Protein AF-A0A176QFT7-F1 (afdb_monomer)

Secondary structure (DSSP, 8-state):
------PPEEEEEEE--HHHHHHHHHHHHH-TT-EEEEETTEEEEEEESEEEEEHHHHHHHHTS---GGGHHHHEEEEESEEEEESSSEEEEE---

Nearest PDB structures (foldseek):
  2inn-assembly1_L  TM=9.434E-01  e=1.344E-09  Stutzerimonas stutzeri
  2bf2-assembly2_B  TM=7.824E-01  e=5.120E-09  Ectopseudomonas mendocina
  7s6s-assembly1_D  TM=7.762E-01  e=2.831E-07  Methylosinus trichosporium OB3b
  7m8r-assembly1_D  TM=7.684E-01  e=3.009E-07  Methylosinus trichosporium OB3b
  7s6t-assembly1_D  TM=7.656E-01  e=3.009E-07  Methylosinus trichosporium OB3b

Foldseek 3Di:
DDDPPQQDKKWFKWFDDPQCPLQVVLQCVQAVQWDWDDDVRIIIIIHGFKTKRFQVSSCVSNVHHDFQVCVVVGTPDIGADFPDDDRTMTMGGHDD

Mean predicted aligned error: 4.11 Å

Solvent-accessible surface area (backbone atoms only — not comparable to full-atom values): 5323 Å² total; per-residue (Å²): 131,85,79,79,76,79,65,58,66,12,36,41,30,30,48,56,44,83,85,35,46,22,49,55,54,23,36,47,68,67,29,84,75,44,48,79,45,83,49,98,60,31,35,36,41,37,15,66,41,46,40,47,42,49,28,69,48,27,21,65,55,59,73,45,93,61,57,51,74,58,49,69,77,39,49,76,48,71,44,62,39,78,79,44,78,52,79,58,39,35,32,30,23,65,87,132

Structure (mmCIF, N/CA/C/O backbone):
data_AF-A0A176QFT7-F1
#
_entry.id   AF-A0A176QFT7-F1
#
loop_
_atom_site.group_PDB
_atom_site.id
_atom_site.type_symbol
_atom_site.label_atom_id
_atom_site.label_alt_id
_atom_site.label_comp_id
_atom_site.label_asym_id
_atom_site.label_entity_id
_atom_site.label_seq_id
_atom_site.pdbx_PDB_ins_code
_atom_site.Cartn_x
_atom_site.Cartn_y
_atom_site.Cartn_z
_atom_site.occupancy
_atom_site.B_iso_or_equiv
_atom_site.auth_seq_id
_atom_site.auth_comp_id
_atom_site.auth_asym_id
_atom_site.auth_atom_id
_atom_site.pdbx_PDB_model_num
ATOM 1 N N . MET A 1 1 ? -26.924 8.223 20.549 1.00 41.34 1 MET A N 1
ATOM 2 C CA . MET A 1 1 ? -26.032 9.014 19.678 1.00 41.34 1 MET A CA 1
ATOM 3 C C . MET A 1 1 ? -24.800 8.157 19.495 1.00 41.34 1 MET A C 1
ATOM 5 O O . MET A 1 1 ? -24.197 7.825 20.503 1.00 41.34 1 MET A O 1
ATOM 9 N N . SER A 1 2 ? -24.549 7.657 18.288 1.00 40.44 2 SER A N 1
ATOM 10 C CA . SER A 1 2 ? -23.480 6.686 18.039 1.00 40.44 2 SER A CA 1
ATOM 11 C C . SER A 1 2 ? -22.121 7.330 18.306 1.00 40.44 2 SER A C 1
ATOM 13 O O . SER A 1 2 ? -21.826 8.377 17.733 1.00 40.44 2 SER A O 1
ATOM 15 N N . GLU A 1 3 ? -21.325 6.738 19.194 1.00 46.62 3 GLU A N 1
ATOM 16 C CA . GLU A 1 3 ? -19.905 7.060 19.320 1.00 46.62 3 GLU A CA 1
ATOM 17 C C . GLU A 1 3 ? -19.221 6.685 18.006 1.00 46.62 3 GLU A C 1
ATOM 19 O O . GLU A 1 3 ? -19.194 5.521 17.612 1.00 46.62 3 GLU A O 1
ATOM 24 N N . THR A 1 4 ? -18.703 7.678 17.290 1.00 51.50 4 THR A N 1
ATOM 25 C CA . THR A 1 4 ? -17.803 7.444 16.166 1.00 51.50 4 THR A CA 1
ATOM 26 C C . THR A 1 4 ? -16.498 6.921 16.757 1.00 51.50 4 THR A C 1
ATOM 28 O O . THR A 1 4 ? -15.664 7.706 17.206 1.00 51.50 4 THR A O 1
ATOM 31 N N . THR A 1 5 ? -16.324 5.601 16.836 1.00 58.22 5 THR A N 1
ATOM 32 C CA . THR A 1 5 ? -15.025 5.008 17.167 1.00 58.22 5 THR A CA 1
ATOM 33 C C . THR A 1 5 ? -14.032 5.493 16.115 1.00 58.22 5 THR A C 1
ATOM 35 O O . THR A 1 5 ? -14.113 5.110 14.951 1.00 58.22 5 THR A O 1
ATOM 38 N N . GLN A 1 6 ? -13.142 6.412 16.493 1.00 67.50 6 GLN A N 1
ATOM 39 C CA . GLN A 1 6 ? -12.097 6.903 15.604 1.00 67.50 6 GLN A CA 1
ATOM 40 C C . GLN A 1 6 ? -11.091 5.768 15.399 1.00 67.50 6 GLN A C 1
ATOM 42 O O . GLN A 1 6 ? -10.211 5.545 16.231 1.00 67.50 6 GLN A O 1
ATOM 47 N N . THR A 1 7 ? -11.255 5.022 14.309 1.00 83.62 7 THR A N 1
ATOM 48 C CA . THR A 1 7 ? -10.334 3.959 13.909 1.00 83.62 7 THR A CA 1
ATOM 49 C C . THR A 1 7 ? -8.956 4.563 13.673 1.00 83.62 7 THR A C 1
ATOM 51 O O . THR A 1 7 ? -8.789 5.454 12.836 1.00 83.62 7 THR A O 1
ATOM 54 N N . ARG A 1 8 ? -7.956 4.109 14.435 1.00 92.50 8 ARG A N 1
ATOM 55 C CA . ARG A 1 8 ? -6.575 4.572 14.269 1.00 92.50 8 ARG A CA 1
ATOM 56 C C . ARG A 1 8 ? -6.081 4.185 12.877 1.00 92.50 8 ARG A C 1
ATOM 58 O O . ARG A 1 8 ? -6.216 3.034 12.467 1.00 92.50 8 ARG A O 1
ATOM 65 N N . LYS A 1 9 ? -5.494 5.141 12.158 1.00 96.19 9 LYS A N 1
ATOM 66 C CA . LYS A 1 9 ? -4.909 4.887 10.838 1.00 96.19 9 LYS A CA 1
ATOM 67 C C . LYS A 1 9 ? -3.609 4.099 10.968 1.00 96.19 9 LYS A C 1
ATOM 69 O O . LYS A 1 9 ? -2.869 4.298 11.930 1.00 96.19 9 LYS A O 1
ATOM 74 N N . VAL A 1 10 ? -3.350 3.250 9.990 1.00 98.00 10 VAL A N 1
ATOM 75 C CA . VAL A 1 10 ? -2.058 2.613 9.709 1.00 98.00 10 VAL A CA 1
ATOM 76 C C . VAL A 1 10 ? -1.592 3.061 8.334 1.00 98.00 10 VAL A C 1
ATOM 78 O O . VAL A 1 10 ? -2.391 3.596 7.562 1.00 98.00 10 VAL A O 1
ATOM 81 N N . GLY A 1 11 ? -0.316 2.890 8.018 1.00 97.88 11 GLY A N 1
ATOM 82 C CA . GLY A 1 11 ? 0.172 3.347 6.731 1.00 97.88 11 GLY A CA 1
ATOM 83 C C . GLY A 1 11 ? 1.654 3.170 6.499 1.00 97.88 11 GLY A C 1
ATOM 84 O O . GLY A 1 11 ? 2.405 2.737 7.374 1.00 97.88 11 GLY A O 1
ATOM 85 N N . VAL A 1 12 ? 2.051 3.542 5.289 1.00 98.25 12 VAL A N 1
ATOM 86 C CA . VAL A 1 12 ? 3.413 3.424 4.773 1.00 98.25 12 VAL A CA 1
ATOM 87 C C . VAL A 1 12 ? 3.804 4.694 4.037 1.00 98.25 12 VAL A C 1
ATOM 89 O O . VA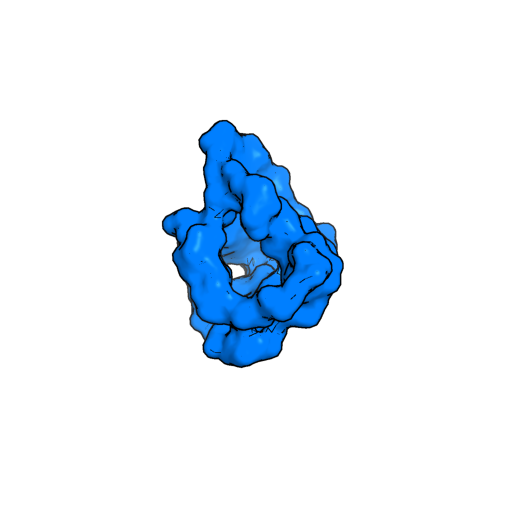L A 1 12 ? 2.985 5.329 3.374 1.00 98.25 12 VAL A O 1
ATOM 92 N N . ASP A 1 13 ? 5.075 5.047 4.153 1.00 98.31 13 ASP A N 1
ATOM 93 C CA . ASP A 1 13 ? 5.727 6.077 3.364 1.00 98.31 13 ASP A CA 1
ATOM 94 C C . ASP A 1 13 ? 6.630 5.394 2.350 1.00 98.31 13 ASP A C 1
ATOM 96 O O . ASP A 1 13 ? 7.556 4.678 2.729 1.00 98.31 13 ASP A O 1
ATOM 100 N N . ILE A 1 14 ? 6.383 5.627 1.069 1.00 98.06 14 ILE A N 1
ATOM 101 C CA . ILE A 1 14 ? 7.121 5.018 -0.034 1.00 98.06 14 ILE A CA 1
ATOM 102 C C . ILE A 1 14 ? 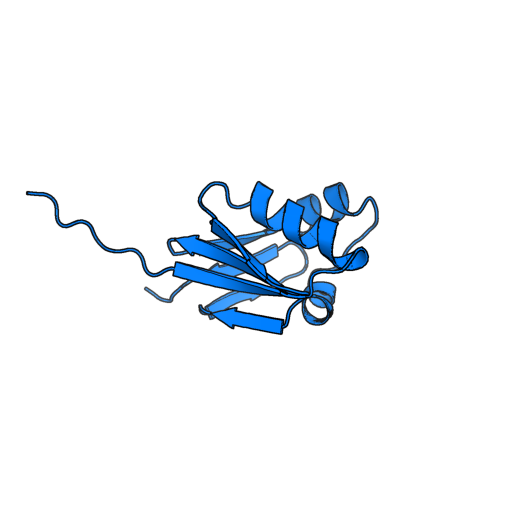7.875 6.113 -0.775 1.00 98.06 14 ILE A C 1
ATOM 104 O O . ILE A 1 14 ? 7.337 7.195 -1.022 1.00 98.06 14 ILE A O 1
ATOM 108 N N . GLN A 1 15 ? 9.126 5.840 -1.146 1.00 96.75 15 GLN A N 1
ATOM 109 C CA . GLN A 1 15 ? 9.871 6.750 -2.011 1.00 96.75 15 GLN A CA 1
ATOM 110 C C . GLN A 1 15 ? 9.167 6.851 -3.370 1.00 96.75 15 GLN A C 1
ATOM 112 O O . GLN A 1 15 ? 8.981 5.844 -4.054 1.00 96.75 15 GLN A O 1
ATOM 117 N N . GLU A 1 16 ? 8.818 8.063 -3.794 1.00 95.00 16 GLU A N 1
ATOM 118 C CA . GLU A 1 16 ? 8.186 8.292 -5.093 1.00 95.00 16 GLU A CA 1
ATOM 119 C C . GLU A 1 16 ? 9.240 8.179 -6.204 1.00 95.00 16 GLU A C 1
ATOM 121 O O . GLU A 1 16 ? 10.062 9.072 -6.411 1.00 95.00 16 GLU A O 1
ATOM 126 N N . SER A 1 17 ? 9.240 7.044 -6.902 1.00 94.62 17 SER A N 1
ATOM 127 C CA . SER A 1 17 ? 10.133 6.746 -8.024 1.00 94.62 17 SER A CA 1
ATOM 128 C C . SER A 1 17 ? 9.379 5.981 -9.113 1.00 94.62 17 SER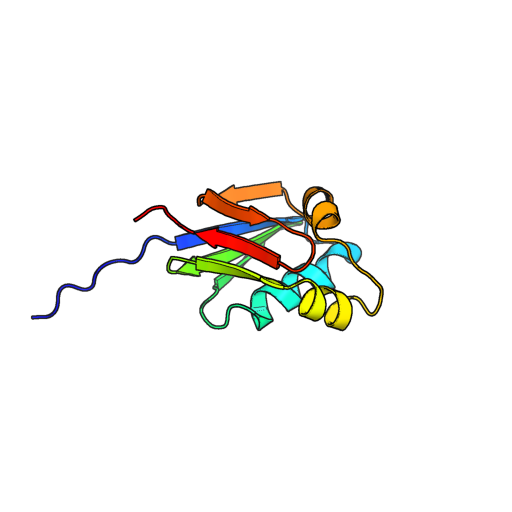 A C 1
ATOM 1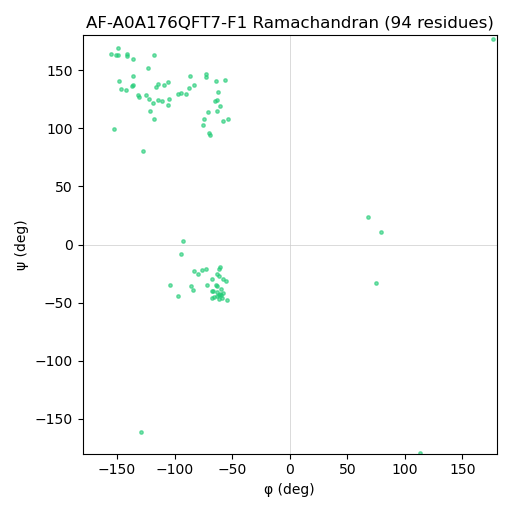30 O O . SER A 1 17 ? 8.306 5.433 -8.860 1.00 94.62 17 SER A O 1
ATOM 132 N N . GLU A 1 18 ? 9.931 5.915 -10.328 1.00 91.50 18 GLU A N 1
ATOM 133 C CA . GLU A 1 18 ? 9.325 5.125 -11.412 1.00 91.50 18 GLU A CA 1
ATOM 134 C C . GLU A 1 18 ? 9.201 3.641 -11.040 1.00 91.50 18 GLU A C 1
ATOM 136 O O . GLU A 1 18 ? 8.172 3.029 -11.308 1.00 91.50 18 GLU A O 1
ATOM 141 N N . ASN A 1 19 ? 10.196 3.093 -10.335 1.00 91.50 19 ASN A N 1
ATOM 142 C CA . ASN A 1 19 ? 10.200 1.693 -9.904 1.00 91.50 19 ASN A CA 1
ATOM 143 C C . ASN A 1 19 ? 9.124 1.390 -8.852 1.00 91.50 19 ASN A C 1
ATOM 145 O O . ASN A 1 19 ? 8.622 0.271 -8.800 1.00 91.50 19 ASN A O 1
ATOM 149 N N . ASN A 1 20 ? 8.765 2.376 -8.025 1.00 96.00 20 ASN A N 1
ATOM 150 C CA . ASN A 1 20 ? 7.807 2.192 -6.933 1.00 96.00 20 ASN A CA 1
ATOM 151 C C . ASN A 1 20 ? 6.374 2.566 -7.321 1.00 96.00 20 ASN A C 1
ATOM 153 O O . ASN A 1 20 ? 5.456 2.316 -6.544 1.00 96.00 20 ASN A O 1
ATOM 157 N N . ARG A 1 21 ? 6.155 3.154 -8.505 1.00 95.44 21 ARG A N 1
ATOM 158 C CA . ARG A 1 21 ? 4.818 3.596 -8.923 1.00 95.44 21 ARG A CA 1
ATOM 159 C C . ARG A 1 21 ? 3.824 2.434 -8.973 1.00 95.44 21 ARG A C 1
ATOM 161 O O . ARG A 1 21 ? 2.732 2.573 -8.439 1.00 95.44 21 ARG A O 1
ATOM 168 N N . GLY A 1 22 ? 4.232 1.282 -9.510 1.00 97.12 22 GLY A N 1
ATOM 169 C CA . GLY A 1 22 ? 3.380 0.088 -9.526 1.00 97.12 22 GLY A CA 1
ATOM 170 C C . GLY A 1 22 ? 3.039 -0.426 -8.123 1.00 97.12 22 GLY A C 1
ATOM 171 O O . GLY A 1 22 ? 1.906 -0.823 -7.880 1.00 97.12 22 GLY A O 1
ATOM 172 N N . VAL A 1 23 ? 3.975 -0.329 -7.171 1.00 97.88 23 VAL A N 1
ATOM 173 C CA . VAL A 1 23 ? 3.727 -0.685 -5.763 1.00 97.88 23 VAL A CA 1
ATOM 174 C C . VAL A 1 23 ? 2.707 0.270 -5.133 1.00 97.88 23 VAL A C 1
ATOM 176 O O . VAL A 1 23 ? 1.772 -0.178 -4.483 1.00 97.88 23 VAL A O 1
ATOM 179 N N . ILE A 1 24 ? 2.841 1.582 -5.352 1.00 98.00 24 ILE A N 1
ATOM 180 C CA . ILE A 1 24 ? 1.902 2.591 -4.828 1.00 98.00 24 ILE A CA 1
ATOM 181 C C . ILE A 1 24 ? 0.488 2.365 -5.385 1.00 98.00 24 ILE A C 1
ATOM 183 O O . ILE A 1 24 ? -0.471 2.339 -4.617 1.00 98.00 24 ILE A O 1
ATOM 187 N N . GLU A 1 25 ? 0.365 2.157 -6.698 1.00 97.94 25 GLU A N 1
ATOM 188 C CA . GLU A 1 25 ? -0.919 1.898 -7.365 1.00 97.94 25 GLU A CA 1
ATOM 189 C C . GLU A 1 25 ? -1.567 0.586 -6.905 1.00 97.94 25 GLU A C 1
ATOM 191 O O . GLU A 1 25 ? -2.792 0.497 -6.828 1.00 97.94 25 GLU A O 1
ATOM 196 N N . ALA A 1 26 ? -0.765 -0.438 -6.606 1.00 98.44 26 ALA A N 1
ATOM 197 C CA . ALA A 1 26 ? -1.267 -1.701 -6.076 1.00 98.44 26 ALA A CA 1
ATOM 198 C C . ALA A 1 26 ? -1.840 -1.526 -4.668 1.00 98.44 26 ALA A C 1
ATOM 200 O O . ALA A 1 26 ? -2.963 -1.946 -4.411 1.00 98.44 26 ALA A O 1
ATOM 201 N N . ILE A 1 27 ? -1.123 -0.822 -3.786 1.00 98.19 27 ILE A N 1
ATOM 202 C CA . ILE A 1 27 ? -1.594 -0.557 -2.421 1.00 98.19 27 ILE A CA 1
ATOM 203 C C . ILE A 1 27 ? -2.872 0.289 -2.442 1.00 98.19 27 ILE A C 1
ATOM 205 O O . ILE A 1 27 ? -3.792 0.021 -1.674 1.00 98.19 27 ILE A O 1
ATOM 209 N N . GLU A 1 28 ? -2.967 1.292 -3.315 1.00 98.00 28 GLU A N 1
ATOM 210 C CA . GLU A 1 28 ? -4.202 2.069 -3.483 1.00 98.00 28 GLU A CA 1
ATOM 211 C C . GLU A 1 28 ? -5.370 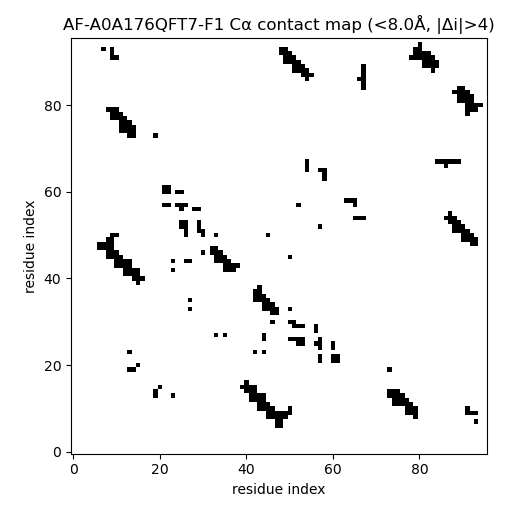1.188 -3.961 1.00 98.00 28 GLU A C 1
ATOM 213 O O . GLU A 1 28 ? -6.476 1.285 -3.431 1.00 98.00 28 GLU A O 1
ATOM 218 N N . ALA A 1 29 ? -5.126 0.291 -4.923 1.00 98.25 29 ALA A N 1
ATOM 219 C CA . ALA A 1 29 ? -6.147 -0.615 -5.444 1.00 98.25 29 ALA A CA 1
ATOM 220 C C . ALA A 1 29 ? -6.624 -1.643 -4.402 1.00 98.25 29 ALA A C 1
ATOM 222 O O . ALA A 1 29 ? -7.824 -1.908 -4.310 1.00 98.25 29 ALA A O 1
ATOM 223 N N . ASP A 1 30 ? -5.702 -2.185 -3.605 1.00 98.44 30 ASP A N 1
ATOM 224 C CA . ASP A 1 30 ? -5.989 -3.169 -2.556 1.00 98.44 30 ASP A CA 1
ATOM 225 C C . ASP A 1 30 ? -6.693 -2.545 -1.337 1.00 98.44 30 ASP A C 1
ATOM 227 O O . ASP A 1 30 ? -7.361 -3.246 -0.575 1.00 98.44 30 ASP A O 1
ATOM 231 N N . ASN A 1 31 ? -6.584 -1.223 -1.149 1.00 98.19 31 ASN A N 1
ATOM 232 C CA . ASN A 1 31 ? -7.132 -0.509 0.005 1.00 98.19 31 ASN A CA 1
ATOM 233 C C . ASN A 1 31 ? -8.005 0.679 -0.440 1.00 98.19 31 ASN A C 1
ATOM 235 O O . ASN A 1 31 ? -7.568 1.826 -0.353 1.00 98.19 31 ASN A O 1
ATOM 239 N N . PRO A 1 32 ? -9.273 0.453 -0.839 1.00 97.06 32 PRO A N 1
ATOM 240 C CA . PRO A 1 32 ? -10.147 1.508 -1.369 1.00 97.06 32 PRO A CA 1
ATOM 241 C C . PRO A 1 32 ? -10.434 2.673 -0.407 1.00 97.06 32 PRO A C 1
ATOM 243 O O . PRO A 1 32 ? -10.873 3.738 -0.837 1.00 97.06 32 PRO A O 1
ATOM 246 N N . GLU A 1 33 ? -10.233 2.468 0.897 1.00 96.50 33 GLU A N 1
ATOM 247 C CA . GLU A 1 33 ? -10.390 3.493 1.939 1.00 96.50 33 GLU A CA 1
ATOM 248 C C . GLU A 1 33 ? -9.077 4.228 2.264 1.00 96.50 33 GLU A C 1
ATOM 250 O O . GLU A 1 33 ? -9.040 5.048 3.186 1.00 96.50 33 GLU A O 1
ATOM 255 N N . ALA A 1 34 ? -7.986 3.924 1.557 1.00 97.50 34 ALA A N 1
ATOM 256 C CA . ALA A 1 34 ? -6.705 4.571 1.773 1.00 97.50 34 ALA A CA 1
ATOM 257 C C . ALA A 1 34 ? -6.699 6.014 1.252 1.00 97.50 34 ALA A C 1
ATOM 259 O O . ALA A 1 34 ? -7.265 6.351 0.215 1.00 97.50 34 ALA A O 1
ATOM 260 N N . GLU A 1 35 ? -5.997 6.875 1.977 1.00 97.88 35 GLU A N 1
ATOM 261 C CA . GLU A 1 35 ? -5.716 8.248 1.589 1.00 97.88 35 GLU A CA 1
ATOM 262 C C . GLU A 1 35 ? -4.257 8.361 1.140 1.00 97.88 35 GLU A C 1
ATOM 264 O O . GLU A 1 35 ? -3.338 8.025 1.897 1.00 97.88 35 GLU A O 1
ATOM 269 N N . LEU A 1 36 ? -4.046 8.879 -0.072 1.00 97.94 36 LEU A N 1
ATOM 270 C CA . LEU A 1 36 ? -2.723 9.150 -0.626 1.00 97.94 36 LEU A CA 1
ATOM 271 C C . LEU A 1 36 ? -2.356 10.622 -0.422 1.00 97.94 36 LEU A C 1
ATOM 273 O O . LEU A 1 36 ? -3.109 11.532 -0.768 1.00 97.94 36 LEU A O 1
ATOM 277 N N . THR A 1 37 ? -1.171 10.870 0.128 1.00 98.06 37 THR A N 1
ATOM 278 C CA . THR A 1 37 ? -0.591 12.211 0.259 1.00 98.06 37 THR A CA 1
ATOM 279 C C . THR A 1 37 ? 0.748 12.256 -0.462 1.00 98.06 37 THR A C 1
ATOM 281 O O . THR A 1 37 ? 1.708 11.613 -0.037 1.00 98.06 37 THR A O 1
ATOM 284 N N . HIS A 1 38 ? 0.826 13.054 -1.526 1.00 96.62 38 HIS A N 1
ATOM 285 C CA . HIS A 1 38 ? 2.062 13.263 -2.276 1.00 96.62 38 HIS A CA 1
ATOM 286 C C . HIS A 1 38 ? 2.877 14.406 -1.668 1.00 96.62 38 HIS A C 1
ATOM 288 O O . HIS A 1 38 ? 2.358 15.473 -1.338 1.00 96.62 38 HIS A O 1
ATOM 294 N N . SER A 1 39 ? 4.175 14.181 -1.528 1.00 95.19 39 SER A N 1
ATOM 295 C CA . SER A 1 39 ? 5.189 15.159 -1.138 1.00 95.19 39 SER A CA 1
ATOM 296 C C . SER A 1 39 ? 6.415 14.974 -2.037 1.00 95.19 39 SER A C 1
ATOM 298 O O . SER A 1 39 ? 6.571 13.908 -2.622 1.00 95.19 39 SER A O 1
ATOM 300 N N . PRO A 1 40 ? 7.307 15.971 -2.186 1.00 95.62 40 PRO A N 1
ATOM 301 C CA . PRO A 1 40 ? 8.451 15.846 -3.089 1.00 95.62 40 PRO A CA 1
ATOM 302 C C . PRO A 1 40 ? 9.301 14.590 -2.813 1.00 95.62 40 PRO A C 1
ATOM 304 O O . PRO A 1 40 ? 10.014 14.533 -1.811 1.00 95.62 40 PRO A O 1
ATOM 307 N N . GLY A 1 41 ? 9.226 13.597 -3.709 1.00 94.06 41 GLY A N 1
ATOM 308 C CA . GLY A 1 41 ? 9.967 12.333 -3.615 1.00 94.06 41 GLY A CA 1
ATOM 309 C C . GLY A 1 41 ? 9.382 11.295 -2.647 1.00 94.06 41 GLY A C 1
ATOM 310 O O . GLY A 1 41 ? 10.052 10.301 -2.364 1.00 94.06 41 GLY A O 1
ATOM 311 N N . LEU A 1 42 ? 8.167 11.500 -2.130 1.00 96.69 42 LEU A N 1
ATOM 312 C CA . LEU A 1 42 ? 7.542 10.628 -1.136 1.00 96.69 42 LEU A CA 1
ATOM 313 C C . LEU A 1 42 ? 6.023 10.561 -1.324 1.00 96.69 42 LEU A C 1
ATOM 315 O O . LEU A 1 42 ? 5.355 11.592 -1.396 1.00 96.69 42 LEU A O 1
ATOM 319 N N . VAL A 1 43 ? 5.465 9.356 -1.284 1.00 98.12 43 VAL A N 1
ATOM 320 C CA . VAL A 1 43 ? 4.019 9.144 -1.178 1.00 98.12 43 VAL A CA 1
ATOM 321 C C . VAL A 1 43 ? 3.718 8.479 0.153 1.00 98.12 43 VAL A C 1
ATOM 323 O O . VAL A 1 43 ? 4.254 7.417 0.461 1.00 98.12 43 VAL A O 1
ATOM 326 N N . ARG A 1 44 ? 2.850 9.109 0.944 1.00 98.44 44 ARG A N 1
ATOM 327 C CA . ARG A 1 44 ? 2.268 8.504 2.143 1.00 98.44 44 ARG A CA 1
ATOM 328 C C . ARG A 1 44 ? 0.925 7.885 1.793 1.00 98.44 44 ARG A C 1
ATOM 330 O O . ARG A 1 44 ? 0.076 8.578 1.238 1.00 98.44 44 ARG A O 1
ATOM 337 N N . ILE A 1 45 ? 0.723 6.632 2.184 1.00 98.44 45 ILE A N 1
ATOM 338 C CA . ILE A 1 45 ? -0.531 5.893 2.024 1.00 98.44 45 ILE A CA 1
ATOM 339 C C . ILE A 1 45 ? -1.036 5.523 3.414 1.00 98.44 45 ILE A C 1
ATOM 341 O O . ILE A 1 45 ? -0.315 4.879 4.177 1.00 98.44 45 ILE A O 1
ATOM 345 N N . ALA A 1 46 ? -2.248 5.952 3.767 1.00 98.12 46 ALA A N 1
ATOM 346 C CA . ALA A 1 46 ? -2.822 5.729 5.091 1.00 98.12 46 ALA A CA 1
ATOM 347 C C . ALA A 1 46 ? -4.240 5.160 5.005 1.00 98.12 46 ALA A C 1
ATOM 349 O O . ALA A 1 46 ? -5.104 5.780 4.396 1.00 98.12 46 ALA A O 1
ATOM 350 N N . ALA A 1 47 ? -4.502 4.042 5.677 1.00 97.38 47 ALA A N 1
ATOM 351 C CA . ALA A 1 47 ? -5.800 3.370 5.693 1.00 97.38 47 ALA A CA 1
ATOM 352 C C . ALA A 1 47 ? -6.337 3.212 7.131 1.00 97.38 47 ALA A C 1
ATOM 354 O O . ALA A 1 47 ? -5.555 3.165 8.092 1.00 97.38 47 ALA A O 1
ATOM 355 N N . PRO A 1 48 ? -7.667 3.168 7.334 1.00 95.88 48 PRO A N 1
ATOM 356 C CA . PRO A 1 48 ? -8.252 2.973 8.656 1.00 95.88 48 PRO A CA 1
ATOM 357 C C . PRO A 1 48 ? -8.041 1.534 9.154 1.00 95.88 48 PRO A C 1
ATOM 359 O O . PRO A 1 48 ? -8.617 0.589 8.630 1.00 95.88 48 PRO A O 1
ATOM 362 N N . GLY A 1 49 ? -7.255 1.360 10.220 1.00 93.69 49 GLY A N 1
ATOM 363 C CA . GLY A 1 49 ? -7.144 0.105 10.977 1.00 93.69 49 GLY A CA 1
ATOM 364 C C . GLY A 1 49 ? -6.336 -1.020 10.322 1.00 93.69 49 GLY A C 1
ATOM 365 O O . GLY A 1 49 ? -5.679 -1.761 11.052 1.00 93.69 49 GLY A O 1
ATOM 366 N N . ARG A 1 50 ? -6.344 -1.134 8.989 1.00 96.19 50 ARG A N 1
ATOM 367 C CA . ARG A 1 50 ? -5.629 -2.168 8.231 1.00 96.19 50 ARG A CA 1
ATOM 368 C C . ARG A 1 50 ? -5.173 -1.635 6.871 1.00 96.19 50 ARG A C 1
ATOM 370 O O . ARG A 1 50 ? -5.920 -0.912 6.223 1.00 96.19 50 ARG A O 1
ATOM 377 N N . LEU A 1 51 ? -3.972 -2.022 6.455 1.00 98.25 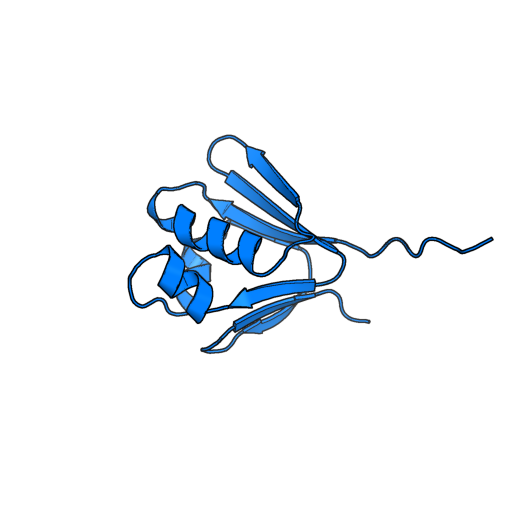51 LEU A N 1
ATOM 378 C CA . LEU A 1 51 ? -3.424 -1.815 5.118 1.00 98.25 51 LEU A CA 1
ATOM 379 C C . LEU A 1 51 ? -2.841 -3.140 4.619 1.00 98.25 51 LEU A C 1
ATOM 381 O O . LEU A 1 51 ? -2.069 -3.773 5.339 1.00 98.25 51 LEU A O 1
ATOM 385 N N . VAL A 1 52 ? -3.229 -3.556 3.418 1.00 98.25 52 VAL A N 1
ATOM 386 C CA . VAL A 1 52 ? -2.808 -4.817 2.789 1.00 98.25 52 VAL A CA 1
ATOM 387 C C . VAL A 1 52 ? -2.015 -4.517 1.521 1.00 98.25 52 VAL A C 1
ATOM 389 O O . VAL A 1 52 ? -2.411 -3.658 0.740 1.00 98.25 52 VAL A O 1
ATOM 392 N N . ILE A 1 53 ? -0.902 -5.210 1.311 1.00 98.31 53 ILE A N 1
ATOM 393 C CA . ILE A 1 53 ? -0.145 -5.189 0.059 1.00 98.31 53 ILE A CA 1
ATOM 394 C C . ILE A 1 53 ? -0.156 -6.612 -0.497 1.00 98.31 53 ILE A C 1
ATOM 396 O O . ILE A 1 53 ? 0.513 -7.477 0.067 1.00 98.31 53 ILE A O 1
ATOM 400 N N . GLN A 1 54 ? -0.904 -6.862 -1.573 1.00 98.50 54 GLN A N 1
ATOM 401 C CA . GLN A 1 54 ? -0.951 -8.186 -2.200 1.00 98.50 54 GLN A CA 1
ATOM 402 C C . GLN A 1 54 ? 0.123 -8.306 -3.282 1.00 98.50 54 GLN A C 1
ATOM 404 O O . GLN A 1 54 ? 0.195 -7.472 -4.189 1.00 98.50 54 GLN A O 1
ATOM 409 N N . GLN A 1 55 ? 0.920 -9.376 -3.237 1.00 98.44 55 GLN A N 1
ATOM 410 C CA . GLN A 1 55 ? 1.954 -9.654 -4.235 1.00 98.44 55 GLN A CA 1
ATOM 411 C C . GLN A 1 55 ? 1.371 -9.659 -5.655 1.00 98.44 55 GLN A C 1
ATOM 413 O O . GLN A 1 55 ? 1.875 -8.957 -6.530 1.00 98.44 55 GLN A O 1
ATOM 418 N N . ALA A 1 56 ? 0.254 -10.362 -5.864 1.00 98.50 56 ALA A N 1
ATOM 419 C CA . ALA A 1 56 ? -0.398 -10.474 -7.168 1.00 98.50 56 ALA A CA 1
ATOM 420 C C . ALA A 1 56 ? -0.800 -9.110 -7.764 1.00 98.50 56 ALA A C 1
ATOM 422 O O . ALA A 1 56 ? -0.590 -8.868 -8.955 1.00 98.50 56 ALA A O 1
ATOM 423 N N . THR A 1 57 ? -1.337 -8.197 -6.947 1.00 98.56 57 THR A N 1
ATOM 424 C CA . THR A 1 57 ? -1.702 -6.847 -7.403 1.00 98.56 57 THR A CA 1
ATOM 425 C C . THR A 1 57 ? -0.450 -6.047 -7.761 1.00 98.56 57 THR A C 1
ATOM 427 O O . THR A 1 57 ? -0.428 -5.346 -8.774 1.00 98.56 57 THR A O 1
ATOM 430 N N . VAL A 1 58 ? 0.622 -6.166 -6.971 1.00 98.19 58 VAL A N 1
ATOM 431 C CA . VAL A 1 58 ? 1.900 -5.502 -7.266 1.00 98.19 58 VAL A CA 1
ATOM 432 C C . VAL A 1 58 ? 2.502 -6.016 -8.577 1.00 98.19 58 VAL A C 1
ATOM 434 O O . VAL A 1 58 ? 2.917 -5.206 -9.407 1.00 98.19 58 VAL A O 1
ATOM 437 N N . GLU A 1 59 ? 2.501 -7.328 -8.815 1.00 98.31 59 GLU A N 1
ATOM 438 C CA . GLU A 1 59 ? 2.963 -7.923 -10.076 1.00 98.31 59 GLU A CA 1
ATOM 439 C C . GLU A 1 59 ? 2.148 -7.446 -11.281 1.00 98.31 59 GLU A C 1
ATOM 441 O O . GLU A 1 59 ? 2.725 -7.094 -12.314 1.00 98.31 59 GLU A O 1
ATOM 446 N N . GLU A 1 60 ? 0.818 -7.373 -11.149 1.00 98.38 60 GLU A N 1
ATOM 447 C CA . GLU A 1 60 ? -0.065 -6.853 -12.196 1.00 98.38 60 GLU A CA 1
ATOM 448 C C . GLU A 1 60 ? 0.302 -5.407 -12.560 1.00 98.38 60 GLU A C 1
ATOM 450 O O . GLU A 1 60 ? 0.431 -5.073 -13.741 1.00 98.38 60 GLU A O 1
ATOM 455 N N . LYS A 1 61 ? 0.518 -4.550 -11.553 1.00 98.00 61 LYS A N 1
ATOM 456 C CA . LYS A 1 61 ? 0.865 -3.136 -11.758 1.00 98.00 61 LYS A CA 1
ATOM 457 C C . LYS A 1 61 ? 2.286 -2.936 -12.278 1.00 98.00 61 LYS A C 1
ATOM 459 O O . LYS A 1 61 ? 2.522 -2.017 -13.061 1.00 98.00 61 LYS A O 1
ATOM 464 N N . LEU A 1 62 ? 3.237 -3.769 -11.858 1.00 96.38 62 LEU A N 1
ATOM 465 C CA . LEU A 1 62 ? 4.627 -3.697 -12.311 1.00 96.38 62 LEU A CA 1
ATOM 466 C C . LEU A 1 62 ? 4.845 -4.344 -13.685 1.00 96.38 62 LEU A C 1
ATOM 468 O O . LEU A 1 62 ? 5.805 -3.994 -14.374 1.00 96.38 62 LEU A O 1
ATOM 472 N N . GLY A 1 63 ? 4.000 -5.298 -14.082 1.00 96.81 63 GLY A N 1
ATOM 473 C CA . GLY A 1 63 ? 4.176 -6.082 -15.305 1.00 96.81 63 GLY A CA 1
ATOM 474 C C . GLY A 1 63 ? 5.382 -7.029 -15.259 1.00 96.81 63 GLY A C 1
ATOM 475 O O . GLY A 1 63 ? 5.928 -7.382 -16.308 1.00 96.81 63 GLY A O 1
ATOM 476 N N . ARG A 1 64 ? 5.831 -7.416 -14.059 1.00 96.62 64 ARG A N 1
ATOM 477 C CA . ARG A 1 64 ? 6.934 -8.359 -13.826 1.00 96.62 64 ARG A CA 1
ATOM 478 C C . ARG A 1 64 ? 6.731 -9.117 -12.509 1.00 96.62 64 ARG A C 1
ATOM 480 O O . ARG A 1 64 ? 6.003 -8.604 -11.662 1.00 96.62 64 ARG A O 1
ATOM 487 N N . PRO A 1 65 ? 7.435 -10.247 -12.305 1.00 97.44 65 PRO A N 1
ATOM 488 C CA . PRO A 1 65 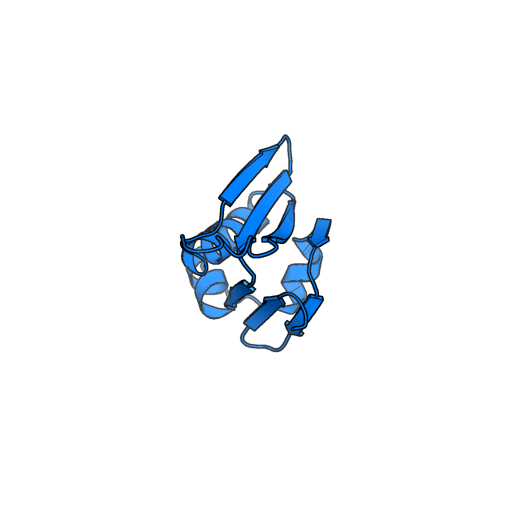? 7.477 -10.891 -11.003 1.00 97.44 65 PRO A CA 1
ATOM 489 C C . PRO A 1 65 ? 7.975 -9.940 -9.918 1.00 97.44 65 PRO A C 1
ATOM 491 O O . PRO A 1 65 ? 8.890 -9.136 -10.168 1.00 97.44 65 PRO A O 1
ATOM 494 N N . TRP A 1 66 ? 7.376 -10.048 -8.742 1.00 97.44 66 TRP A N 1
ATOM 495 C CA . TRP A 1 66 ? 7.691 -9.236 -7.579 1.00 97.44 66 TRP A CA 1
ATOM 496 C C . TRP A 1 66 ? 7.603 -10.080 -6.316 1.00 97.44 66 TRP A C 1
ATOM 498 O O . TRP A 1 66 ? 6.637 -10.801 -6.092 1.00 97.44 66 TRP A O 1
ATOM 508 N N . GLU A 1 67 ? 8.619 -9.970 -5.476 1.00 97.44 67 GLU A N 1
ATOM 509 C CA . GLU A 1 67 ? 8.681 -10.689 -4.208 1.00 97.44 67 GLU A CA 1
ATOM 510 C C . GLU A 1 67 ? 8.407 -9.719 -3.057 1.00 97.44 67 GLU A C 1
ATOM 512 O O . GLU A 1 67 ? 8.934 -8.603 -3.048 1.00 97.44 67 GLU A O 1
ATOM 517 N N . THR A 1 68 ? 7.652 -10.131 -2.037 1.00 97.00 68 THR A N 1
ATOM 518 C CA . THR A 1 68 ? 7.256 -9.233 -0.934 1.00 97.00 68 THR A CA 1
ATOM 519 C C . THR A 1 68 ? 8.445 -8.607 -0.206 1.00 97.00 68 THR A C 1
ATOM 521 O O . THR A 1 68 ? 8.369 -7.470 0.257 1.00 97.00 68 THR A O 1
ATOM 524 N N . HIS A 1 69 ? 9.594 -9.284 -0.145 1.00 96.31 69 HIS A N 1
ATOM 525 C CA . HIS A 1 69 ? 10.818 -8.727 0.435 1.00 96.31 69 HIS A CA 1
ATOM 526 C C . HIS A 1 69 ? 11.344 -7.491 -0.321 1.00 96.31 69 HIS A C 1
ATOM 528 O O . HIS A 1 69 ? 11.997 -6.641 0.288 1.00 96.31 69 HIS A O 1
ATOM 534 N N . GLU A 1 70 ? 11.032 -7.335 -1.616 1.00 96.31 70 GLU A N 1
ATOM 535 C CA . GLU A 1 70 ? 11.378 -6.139 -2.394 1.00 96.31 70 GLU A CA 1
ATOM 536 C C . GLU A 1 70 ? 10.713 -4.876 -1.828 1.00 96.31 70 GLU A C 1
ATOM 538 O O . GLU A 1 70 ? 11.220 -3.769 -2.027 1.00 96.31 70 GLU A O 1
ATOM 543 N N . PHE A 1 71 ? 9.632 -5.023 -1.052 1.00 96.19 71 PHE A N 1
ATOM 544 C CA . PHE A 1 71 ? 8.984 -3.920 -0.347 1.00 96.19 71 PHE A CA 1
ATOM 545 C C . PHE A 1 71 ? 9.949 -3.139 0.561 1.00 96.19 71 PHE A C 1
ATOM 547 O O . PHE A 1 71 ? 9.832 -1.919 0.684 1.00 96.19 71 PHE A O 1
ATOM 554 N N . GLN A 1 72 ? 10.966 -3.803 1.125 1.00 94.19 72 GLN A N 1
ATOM 555 C CA . GLN A 1 72 ? 12.001 -3.167 1.954 1.00 94.19 72 GLN A CA 1
ATOM 556 C C . GLN A 1 72 ? 12.812 -2.108 1.197 1.00 94.19 72 GLN A C 1
ATOM 558 O O . GLN A 1 72 ? 13.337 -1.184 1.813 1.00 94.19 72 GLN A O 1
ATOM 563 N N . MET A 1 73 ? 12.922 -2.233 -0.128 1.00 93.69 73 MET A N 1
ATOM 564 C CA . MET A 1 73 ? 13.614 -1.254 -0.971 1.00 93.69 73 MET A CA 1
ATOM 565 C C . MET A 1 73 ? 12.720 -0.065 -1.339 1.00 93.69 73 MET A C 1
ATOM 567 O O . MET A 1 73 ? 13.230 1.003 -1.673 1.00 93.69 73 MET A O 1
ATOM 571 N N . ALA A 1 74 ? 11.398 -0.245 -1.297 1.00 93.31 74 ALA A N 1
ATOM 572 C CA . ALA A 1 74 ? 10.431 0.789 -1.645 1.00 93.31 74 ALA A CA 1
ATOM 573 C C . ALA A 1 74 ? 10.105 1.707 -0.454 1.00 93.31 74 ALA A C 1
ATOM 575 O O . ALA A 1 74 ? 9.886 2.911 -0.629 1.00 93.31 74 ALA A O 1
ATOM 576 N N . ILE A 1 75 ? 10.061 1.138 0.754 1.00 95.50 75 ILE A N 1
ATOM 577 C CA . ILE A 1 75 ? 9.566 1.816 1.949 1.00 95.50 75 ILE A CA 1
ATOM 578 C C . ILE A 1 75 ? 10.618 2.709 2.625 1.00 95.50 75 ILE A C 1
ATOM 580 O O . ILE A 1 75 ? 11.774 2.338 2.810 1.00 95.50 75 ILE A O 1
ATOM 584 N N . VAL A 1 76 ? 10.187 3.895 3.048 1.00 97.00 76 VAL A N 1
ATOM 585 C CA . VAL A 1 76 ? 10.953 4.839 3.875 1.00 97.00 76 VAL A CA 1
ATOM 586 C C . VAL A 1 76 ? 10.577 4.694 5.348 1.00 97.00 76 VAL A C 1
ATOM 588 O O . VAL A 1 76 ? 11.447 4.694 6.217 1.00 97.00 76 VAL A O 1
ATOM 591 N N . SER A 1 77 ? 9.280 4.593 5.646 1.00 97.25 77 SER A N 1
ATOM 592 C CA . SER A 1 77 ? 8.765 4.403 7.005 1.00 97.25 77 SER A CA 1
ATOM 593 C C . SER A 1 77 ? 7.382 3.740 6.989 1.00 97.25 77 SER A C 1
ATOM 595 O O . SER A 1 77 ? 6.723 3.710 5.952 1.00 97.25 77 SER A O 1
ATOM 597 N N . TYR A 1 78 ? 6.926 3.216 8.127 1.00 97.31 78 TYR A N 1
ATOM 598 C CA . TYR A 1 78 ? 5.541 2.776 8.322 1.00 97.31 78 TYR A CA 1
ATOM 599 C C . TYR A 1 78 ? 5.051 3.126 9.726 1.00 97.31 78 TYR A C 1
ATOM 601 O O . TYR A 1 78 ? 5.845 3.381 10.634 1.00 97.31 78 TYR A O 1
ATOM 609 N N . PHE A 1 79 ? 3.734 3.126 9.906 1.00 96.31 79 PHE A N 1
ATOM 610 C CA . PHE A 1 79 ? 3.084 3.260 11.205 1.00 96.31 79 PHE A CA 1
ATOM 611 C C . PHE A 1 79 ? 1.921 2.271 11.320 1.00 96.31 79 PHE A C 1
ATOM 613 O O . PHE A 1 79 ? 1.140 2.089 10.388 1.00 96.31 79 PHE A O 1
ATOM 620 N N . GLY A 1 80 ? 1.821 1.629 12.480 1.00 95.12 80 GLY A N 1
ATOM 621 C CA . GLY A 1 80 ? 1.099 0.368 12.650 1.00 95.12 80 GLY A CA 1
ATOM 622 C C . GLY A 1 80 ? 2.080 -0.750 12.991 1.00 95.12 80 GLY A C 1
ATOM 623 O O . GLY A 1 80 ? 3.284 -0.511 13.098 1.00 95.12 80 GLY A O 1
ATOM 624 N N . HIS A 1 81 ? 1.570 -1.961 13.170 1.00 96.00 81 HIS A N 1
ATOM 625 C CA . HIS A 1 81 ? 2.368 -3.169 13.336 1.00 96.00 81 HIS A CA 1
ATOM 626 C C . HIS A 1 81 ? 2.236 -4.034 12.087 1.00 96.00 81 HIS A C 1
ATOM 628 O O . HIS A 1 81 ? 1.147 -4.170 11.533 1.00 96.00 81 HIS A O 1
ATOM 634 N N . ILE A 1 82 ? 3.354 -4.596 11.631 1.00 95.81 82 ILE A N 1
ATOM 635 C CA . ILE A 1 82 ? 3.330 -5.618 10.587 1.00 95.81 82 ILE A CA 1
ATOM 636 C C . ILE A 1 82 ? 2.836 -6.903 11.249 1.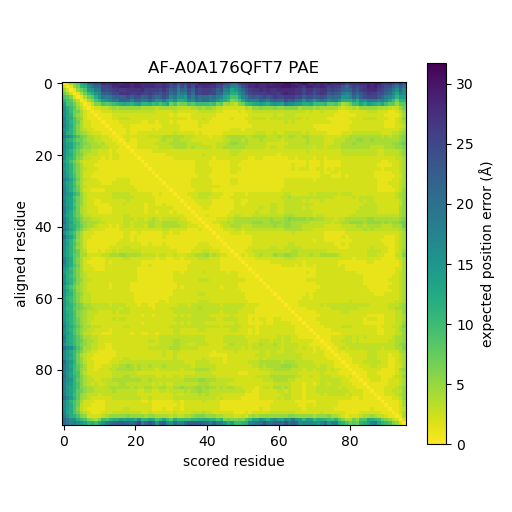00 95.81 82 ILE A C 1
ATOM 638 O O . ILE A 1 82 ? 3.554 -7.483 12.061 1.00 95.81 82 ILE A O 1
ATOM 642 N N . GLN A 1 83 ? 1.606 -7.300 10.931 1.00 96.25 83 GLN A N 1
ATOM 643 C CA . GLN A 1 83 ? 0.992 -8.517 11.465 1.00 96.25 83 GLN A CA 1
ATOM 644 C C . GLN A 1 83 ? 1.406 -9.737 10.646 1.00 96.25 83 GLN A C 1
ATOM 646 O O . GLN A 1 83 ? 1.670 -10.797 11.209 1.00 96.25 83 GLN A O 1
ATOM 651 N N . GLU A 1 84 ? 1.479 -9.569 9.325 1.00 96.19 84 GLU A N 1
ATOM 652 C CA . GLU A 1 84 ? 1.803 -10.624 8.368 1.00 96.19 84 GLU A CA 1
ATOM 653 C C . GLU A 1 84 ? 2.799 -10.082 7.344 1.00 96.19 84 GLU A C 1
ATOM 655 O O . GLU A 1 84 ? 2.701 -8.935 6.897 1.00 96.19 84 GLU A O 1
ATOM 660 N N . TRP A 1 85 ? 3.793 -10.906 7.032 1.00 97.06 85 TRP A N 1
ATOM 661 C CA . TRP A 1 85 ? 4.732 -10.708 5.938 1.00 97.06 85 TRP A CA 1
ATOM 662 C C . TRP A 1 85 ? 5.201 -12.091 5.501 1.00 97.06 85 TRP A C 1
ATOM 664 O O . TRP A 1 85 ? 6.072 -12.691 6.137 1.00 97.06 85 TRP A O 1
ATOM 674 N N . ASP A 1 86 ? 4.605 -12.589 4.429 1.00 96.44 86 ASP A N 1
ATOM 675 C CA . ASP A 1 86 ? 4.957 -13.854 3.787 1.00 96.44 86 ASP A CA 1
ATOM 676 C C . ASP A 1 86 ? 5.164 -13.646 2.281 1.00 96.44 86 ASP A C 1
ATOM 678 O O . ASP A 1 86 ? 5.460 -12.528 1.860 1.00 96.44 86 ASP A O 1
ATOM 682 N N . ASP A 1 87 ? 5.115 -14.712 1.485 1.00 96.25 87 ASP A N 1
ATOM 683 C CA . ASP A 1 87 ? 5.394 -14.663 0.046 1.00 96.25 87 ASP A CA 1
ATOM 684 C C . ASP A 1 87 ? 4.228 -14.057 -0.765 1.00 96.25 87 ASP A C 1
ATOM 686 O O . ASP A 1 87 ? 4.454 -13.544 -1.861 1.00 96.25 87 ASP A O 1
ATOM 690 N N . ASP A 1 88 ? 3.005 -14.061 -0.222 1.00 97.12 88 ASP A N 1
ATOM 691 C CA . ASP A 1 88 ? 1.783 -13.669 -0.932 1.00 97.12 88 ASP A CA 1
ATOM 692 C C . ASP A 1 88 ? 1.294 -12.268 -0.519 1.00 97.12 88 ASP A C 1
ATOM 694 O O . ASP A 1 88 ? 0.763 -11.521 -1.352 1.00 97.12 88 ASP A O 1
ATOM 698 N N . GLU A 1 89 ? 1.466 -11.875 0.750 1.00 97.81 89 GLU A N 1
ATOM 699 C CA . GLU A 1 89 ? 1.011 -10.570 1.235 1.00 97.81 89 GLU A CA 1
ATOM 700 C C . GLU A 1 89 ? 1.846 -9.951 2.370 1.00 97.81 89 GLU A C 1
ATOM 702 O O . GLU A 1 89 ? 2.628 -10.589 3.080 1.00 97.81 89 GLU A O 1
ATOM 707 N N . ILE A 1 90 ? 1.649 -8.640 2.545 1.00 98.31 90 ILE A N 1
ATOM 708 C CA . ILE A 1 90 ? 2.102 -7.880 3.712 1.00 98.31 90 ILE A CA 1
ATOM 709 C C . ILE A 1 90 ? 0.894 -7.168 4.318 1.00 98.31 90 ILE A C 1
ATOM 711 O O . ILE A 1 90 ? 0.186 -6.433 3.626 1.00 98.31 90 ILE A O 1
ATOM 715 N N . VAL A 1 91 ? 0.689 -7.321 5.626 1.00 98.12 91 VAL A N 1
ATOM 716 C CA . VAL A 1 91 ? -0.422 -6.693 6.352 1.00 98.12 91 VAL A CA 1
ATOM 717 C C . VAL A 1 91 ? 0.101 -5.816 7.477 1.00 98.12 91 VAL A C 1
ATOM 719 O O . VAL A 1 91 ? 0.805 -6.274 8.378 1.00 98.12 91 VAL A O 1
ATOM 722 N N . ILE A 1 92 ? -0.320 -4.552 7.468 1.00 97.81 92 ILE A N 1
ATOM 723 C CA . ILE A 1 92 ? -0.068 -3.591 8.540 1.00 97.81 92 ILE A CA 1
ATOM 724 C C . ILE A 1 92 ? -1.390 -3.280 9.234 1.00 97.81 92 ILE A C 1
ATOM 726 O O . ILE A 1 92 ? -2.342 -2.839 8.596 1.00 97.81 92 ILE A O 1
ATOM 730 N N . ALA A 1 93 ? -1.462 -3.493 10.542 1.00 96.75 93 ALA A N 1
ATOM 731 C CA . ALA A 1 93 ? -2.642 -3.209 11.355 1.00 96.75 93 ALA A CA 1
ATOM 732 C C . ALA A 1 93 ? -2.236 -2.822 12.785 1.00 96.75 93 ALA A C 1
ATOM 734 O O . ALA A 1 93 ? -1.077 -2.948 13.171 1.00 96.75 93 ALA A O 1
ATOM 735 N N . TRP A 1 94 ? -3.174 -2.317 13.584 1.00 90.62 94 TRP A N 1
ATOM 736 C CA . TRP A 1 94 ? -2.961 -2.197 15.031 1.00 90.62 94 TRP A CA 1
ATOM 737 C C . TRP A 1 94 ? -3.356 -3.497 15.733 1.00 90.62 94 TRP A C 1
ATOM 739 O O . TRP A 1 94 ? -4.345 -4.123 15.349 1.00 90.62 94 TRP A O 1
ATOM 749 N N . ASP A 1 95 ? -2.633 -3.857 16.794 1.00 78.81 95 ASP A N 1
ATOM 750 C CA . ASP A 1 95 ? -3.106 -4.875 17.734 1.00 78.81 95 ASP A CA 1
ATOM 751 C C . ASP A 1 95 ? -4.386 -4.387 18.433 1.00 78.81 95 ASP A C 1
ATOM 753 O O . ASP A 1 95 ? -4.518 -3.197 18.745 1.00 78.81 95 ASP A O 1
ATOM 757 N N . HIS A 1 96 ? -5.334 -5.308 18.623 1.00 60.50 96 HIS A N 1
ATOM 758 C CA . HIS A 1 96 ? -6.645 -5.051 19.231 1.00 60.50 96 HIS A CA 1
ATOM 759 C C . HIS A 1 96 ? -6.551 -4.697 20.721 1.00 60.50 96 HIS A C 1
ATOM 761 O O . HIS A 1 96 ? -5.746 -5.338 21.436 1.00 60.50 96 HIS A O 1
#

Organism: NCBI:txid262209

Radius of gyration: 13.42 Å; Cα contacts (8 Å, |Δi|>4): 185; cha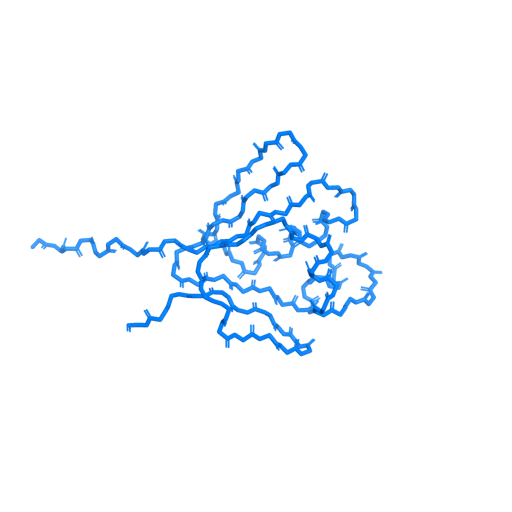ins: 1; bounding box: 40×30×35 Å

pLDDT: mean 93.21, std 12.08, range [40.44, 98.56]

Sequence (96 aa):
MSETTQTRKVGVDIQESENNRGVIEAIEADNPEAELTHSPGLVRIAAPGRLVIQQATVEEKLGRPWETHEFQMAIVSYFGHIQEWDDDEIVIAWDH

InterPro domains:
  IPR003454 Monooxygenase component MmoB/DmpM [PF02406] (9-92)
  IPR036889 Monooxygenase component MmoB/DmpM superfamily [G3DSA:3.90.56.10] (6-96)
  IPR036889 Monooxygenase component MmoB/DmpM superfamily [SSF56029] (4-95)